Protein AF-A0A7S4CA25-F1 (afdb_monomer_lite)

Foldseek 3Di:
DPPPPVVVVVVVVVVVVLVVVLVVQVVVVHDSVVSVVVVVVCVVCVVCVCVVVVVVVVVVVVVVVVLLVVLVVCVVVVLDVDSVLSVLDDPVRVVVVVVDVPDRNHVSSVVSVVVCVVCVVPDDDD

Organism: NCBI:txid73025

Structure (mmCIF, N/CA/C/O backbone):
data_AF-A0A7S4CA25-F1
#
_entry.id   AF-A0A7S4CA25-F1
#
loop_
_atom_site.group_PDB
_atom_site.id
_atom_site.type_symbol
_atom_site.label_atom_id
_atom_site.label_alt_id
_atom_site.label_comp_id
_atom_site.label_asym_id
_atom_site.label_entity_id
_atom_site.label_seq_id
_atom_site.pdbx_PDB_ins_code
_atom_site.Cartn_x
_atom_site.Cartn_y
_atom_site.Cartn_z
_atom_site.occupancy
_atom_site.B_iso_or_equiv
_atom_site.auth_seq_id
_atom_site.auth_comp_id
_atom_site.auth_asym_id
_atom_site.auth_atom_id
_atom_site.pdbx_PDB_model_num
ATOM 1 N N . ALA A 1 1 ? -2.172 -18.843 -18.688 1.00 44.44 1 ALA A N 1
ATOM 2 C CA . ALA A 1 1 ? -0.848 -18.607 -19.310 1.00 44.44 1 ALA A CA 1
ATOM 3 C C . ALA A 1 1 ? -0.947 -17.414 -20.262 1.00 44.44 1 ALA A C 1
ATOM 5 O O . ALA A 1 1 ? -1.934 -17.326 -20.978 1.00 44.44 1 ALA A O 1
ATOM 6 N N . ARG A 1 2 ? 0.015 -16.477 -20.258 1.00 46.81 2 ARG A N 1
ATOM 7 C CA . ARG A 1 2 ? 0.034 -15.343 -21.211 1.00 46.81 2 ARG A CA 1
ATOM 8 C C . ARG A 1 2 ? 0.036 -15.897 -22.650 1.00 46.81 2 ARG A C 1
ATOM 10 O O . ARG A 1 2 ? 0.825 -16.812 -22.899 1.00 46.81 2 ARG A O 1
ATOM 17 N N . PRO A 1 3 ? -0.785 -15.391 -23.588 1.00 44.78 3 PRO A N 1
ATOM 18 C CA . PRO A 1 3 ? -0.786 -15.892 -24.959 1.00 44.78 3 PRO A CA 1
ATOM 19 C C . PRO A 1 3 ? 0.586 -15.638 -25.599 1.00 44.78 3 PRO A C 1
ATOM 21 O O . PRO A 1 3 ? 0.993 -14.496 -25.815 1.00 44.78 3 PRO A O 1
ATOM 24 N N . ARG A 1 4 ? 1.321 -16.723 -25.872 1.00 57.03 4 ARG A N 1
ATOM 25 C CA . ARG A 1 4 ? 2.708 -16.708 -26.375 1.00 57.03 4 ARG A CA 1
ATOM 26 C C . ARG A 1 4 ? 2.839 -16.098 -27.789 1.00 57.03 4 ARG A C 1
ATOM 28 O O . ARG A 1 4 ? 3.935 -15.708 -28.176 1.00 57.03 4 ARG A O 1
ATOM 35 N N . GLY A 1 5 ? 1.735 -15.936 -28.529 1.00 56.41 5 GLY A N 1
ATOM 36 C CA . GLY A 1 5 ? 1.722 -15.467 -29.924 1.00 56.41 5 GLY A CA 1
ATOM 37 C C . GLY A 1 5 ? 1.837 -13.948 -30.131 1.00 56.41 5 GLY A C 1
ATOM 38 O O . GLY A 1 5 ? 2.617 -13.508 -30.975 1.00 56.41 5 GLY A O 1
ATOM 39 N N . LEU A 1 6 ? 1.129 -13.132 -29.337 1.00 58.25 6 LEU A N 1
ATOM 40 C CA . LEU A 1 6 ? 1.185 -11.661 -29.452 1.00 58.25 6 LEU A CA 1
ATOM 41 C C . LEU A 1 6 ? 2.581 -11.118 -29.113 1.00 58.25 6 LEU A C 1
ATOM 43 O O . LEU A 1 6 ? 3.061 -10.172 -29.736 1.00 58.25 6 LEU A O 1
ATOM 47 N N . ALA A 1 7 ? 3.266 -11.772 -28.171 1.00 73.12 7 ALA A N 1
ATOM 48 C CA . ALA A 1 7 ? 4.644 -11.453 -27.826 1.00 73.12 7 ALA A CA 1
ATOM 49 C C . ALA A 1 7 ? 5.608 -11.739 -28.990 1.00 73.12 7 ALA A C 1
ATOM 51 O O . ALA A 1 7 ? 6.471 -10.915 -29.272 1.00 73.12 7 ALA A O 1
ATOM 52 N N . ALA A 1 8 ? 5.437 -12.858 -29.704 1.00 80.19 8 ALA A N 1
ATOM 53 C CA . ALA A 1 8 ? 6.310 -13.233 -30.816 1.00 80.19 8 ALA A CA 1
ATOM 54 C C . ALA A 1 8 ? 6.162 -12.295 -32.027 1.00 80.19 8 ALA A C 1
ATOM 56 O O . ALA A 1 8 ? 7.159 -11.889 -32.620 1.00 80.19 8 ALA A O 1
ATOM 57 N N . ALA A 1 9 ? 4.933 -11.900 -32.375 1.00 85.88 9 ALA A N 1
ATOM 58 C CA . ALA A 1 9 ? 4.696 -10.938 -33.453 1.00 85.88 9 ALA A CA 1
ATOM 59 C C . ALA A 1 9 ? 5.279 -9.550 -33.129 1.00 85.88 9 ALA A C 1
ATOM 61 O O . ALA A 1 9 ? 5.918 -8.932 -33.980 1.00 85.88 9 ALA A O 1
ATOM 62 N N . ALA A 1 10 ? 5.119 -9.085 -31.885 1.00 85.94 10 ALA A N 1
ATOM 63 C CA . ALA A 1 10 ? 5.708 -7.829 -31.426 1.00 85.94 10 ALA A CA 1
ATOM 64 C C . ALA A 1 10 ? 7.247 -7.868 -31.420 1.00 85.94 10 ALA A C 1
ATOM 66 O O . ALA A 1 10 ? 7.887 -6.886 -31.793 1.00 85.94 10 ALA A O 1
ATOM 67 N N . VAL A 1 11 ? 7.840 -9.006 -31.038 1.00 87.06 11 VAL A N 1
ATOM 68 C CA . VAL A 1 11 ? 9.292 -9.241 -31.094 1.00 87.06 11 VAL A CA 1
ATOM 69 C C . VAL A 1 11 ? 9.805 -9.141 -32.531 1.00 87.06 11 VAL A C 1
ATOM 71 O O . VAL A 1 11 ? 10.685 -8.322 -32.783 1.00 87.06 11 VAL A O 1
ATOM 74 N N . ARG A 1 12 ? 9.183 -9.852 -33.483 1.00 90.62 12 ARG A N 1
ATOM 75 C CA . ARG A 1 12 ? 9.569 -9.794 -34.905 1.00 90.62 12 ARG A CA 1
ATOM 76 C C . ARG A 1 12 ? 9.441 -8.391 -35.493 1.00 90.62 12 ARG A C 1
ATOM 78 O O . ARG A 1 12 ? 10.337 -7.924 -36.187 1.00 90.62 12 ARG A O 1
ATOM 85 N N . LYS A 1 13 ? 8.338 -7.691 -35.197 1.00 93.00 13 LYS A N 1
ATOM 86 C CA . LYS A 1 13 ? 8.121 -6.313 -35.668 1.00 93.00 13 LYS A CA 1
ATOM 87 C C . LYS A 1 13 ? 9.202 -5.364 -35.146 1.00 93.00 13 LYS A C 1
ATOM 89 O O . LYS A 1 13 ? 9.648 -4.490 -35.884 1.00 93.00 13 LYS A O 1
ATOM 94 N N . ARG A 1 14 ? 9.625 -5.536 -33.888 1.00 91.38 14 ARG A N 1
ATOM 95 C CA . ARG A 1 14 ? 10.725 -4.768 -33.299 1.00 91.38 14 ARG A CA 1
ATOM 96 C C . ARG A 1 14 ? 12.047 -5.087 -33.988 1.00 91.38 14 ARG A C 1
ATOM 98 O O . ARG A 1 14 ? 12.727 -4.155 -34.386 1.00 91.38 14 ARG A O 1
ATOM 105 N N . GLU A 1 15 ? 12.403 -6.360 -34.130 1.00 93.44 15 GLU A N 1
ATOM 106 C CA . GLU A 1 15 ? 13.666 -6.778 -34.758 1.00 93.44 15 GLU A CA 1
ATOM 107 C C . GLU A 1 15 ? 13.780 -6.230 -36.184 1.00 93.44 15 GLU A C 1
ATOM 109 O O . GLU A 1 15 ? 14.746 -5.546 -36.498 1.00 93.44 15 GLU A O 1
ATOM 114 N N . ALA A 1 16 ? 12.727 -6.366 -36.995 1.00 96.62 16 ALA A N 1
ATOM 115 C CA . ALA A 1 16 ? 12.688 -5.780 -38.334 1.00 96.62 16 ALA A CA 1
ATOM 116 C C . ALA A 1 16 ? 12.801 -4.241 -38.333 1.00 96.62 16 ALA A C 1
ATOM 118 O O . ALA A 1 16 ? 13.335 -3.645 -39.267 1.00 96.62 16 ALA A O 1
ATOM 119 N N . ALA A 1 17 ? 12.284 -3.558 -37.307 1.00 96.62 17 ALA A N 1
ATOM 120 C CA . ALA A 1 17 ? 12.452 -2.113 -37.174 1.00 96.62 17 ALA A CA 1
ATOM 121 C C . ALA A 1 17 ? 13.886 -1.732 -36.782 1.00 96.62 17 ALA A C 1
ATOM 123 O O . ALA A 1 17 ? 14.416 -0.779 -37.347 1.00 96.62 17 ALA A O 1
ATOM 124 N N . VAL A 1 18 ? 14.505 -2.481 -35.863 1.00 96.69 18 VAL A N 1
ATOM 125 C CA . VAL A 1 18 ? 15.903 -2.285 -35.455 1.00 96.69 18 VAL A CA 1
ATOM 126 C C . VAL A 1 18 ? 16.825 -2.451 -36.654 1.00 96.69 18 VAL A C 1
ATOM 128 O O . VAL A 1 18 ? 17.612 -1.549 -36.908 1.00 96.69 18 VAL A O 1
ATOM 131 N N . GLU A 1 19 ? 16.659 -3.511 -37.447 1.00 97.12 19 GLU A N 1
ATOM 132 C CA . GLU A 1 19 ? 17.492 -3.738 -38.634 1.00 97.12 19 GLU A CA 1
ATOM 133 C C . GLU A 1 19 ? 17.364 -2.616 -39.670 1.00 97.12 19 GLU A C 1
ATOM 135 O O . GLU A 1 19 ? 18.370 -2.079 -40.134 1.00 97.12 19 GLU A O 1
ATOM 140 N N . ARG A 1 20 ? 16.135 -2.185 -39.990 1.00 98.06 20 ARG A N 1
ATOM 141 C CA . ARG A 1 20 ? 15.921 -1.075 -40.938 1.00 98.06 20 ARG A CA 1
ATOM 142 C C . ARG A 1 20 ? 16.557 0.230 -40.459 1.00 98.06 20 ARG A C 1
ATOM 144 O O . ARG A 1 20 ? 17.158 0.941 -41.259 1.00 98.06 20 ARG A O 1
ATOM 151 N N . LEU A 1 21 ? 16.417 0.551 -39.173 1.00 97.62 21 LEU A N 1
ATOM 152 C CA . LEU A 1 21 ? 16.979 1.776 -38.597 1.00 97.62 21 LEU A CA 1
ATOM 153 C C . LEU A 1 21 ? 18.504 1.708 -38.487 1.00 97.62 21 LEU A C 1
ATOM 155 O O . LEU A 1 21 ? 19.167 2.703 -38.758 1.00 97.62 21 LEU A O 1
ATOM 159 N N . SER A 1 22 ? 19.064 0.543 -38.155 1.00 97.75 22 SER A N 1
ATOM 160 C CA . SER A 1 22 ? 20.508 0.308 -38.172 1.00 97.75 22 SER A CA 1
ATOM 161 C C . SER A 1 22 ? 21.092 0.482 -39.571 1.00 97.75 22 SER A C 1
ATOM 163 O O . SER A 1 22 ? 22.091 1.177 -39.715 1.00 97.75 22 SER A O 1
ATOM 165 N N . ALA A 1 23 ? 20.461 -0.091 -40.600 1.00 97.62 23 ALA A N 1
ATOM 166 C CA . ALA A 1 23 ? 20.909 0.062 -41.983 1.00 97.62 23 ALA A CA 1
ATOM 167 C C . ALA A 1 23 ? 20.862 1.529 -42.442 1.00 97.62 23 ALA A C 1
ATOM 169 O O . ALA A 1 23 ? 21.817 2.021 -43.041 1.00 97.62 23 ALA A O 1
ATOM 170 N N . TRP A 1 24 ? 19.781 2.244 -42.111 1.00 97.88 24 TRP A N 1
ATOM 171 C CA . TRP A 1 24 ? 19.654 3.676 -42.392 1.00 97.88 24 TRP A CA 1
ATOM 172 C C . TRP A 1 24 ? 20.729 4.509 -41.675 1.00 97.88 24 TRP A C 1
ATOM 174 O O . TRP A 1 24 ? 21.352 5.362 -42.303 1.00 97.88 24 TRP A O 1
ATOM 184 N N . LEU A 1 25 ? 20.999 4.226 -40.393 1.00 97.88 25 LEU A N 1
ATOM 185 C CA . LEU A 1 25 ? 22.062 4.886 -39.628 1.00 97.88 25 LEU A CA 1
ATOM 186 C C . LEU A 1 25 ? 23.435 4.654 -40.261 1.00 97.88 25 LEU A C 1
ATOM 188 O O . LEU A 1 25 ? 24.156 5.622 -40.481 1.00 97.88 25 LEU A O 1
ATOM 192 N N . SER A 1 26 ? 23.773 3.408 -40.604 1.00 97.12 26 SER A N 1
ATOM 193 C CA . SER A 1 26 ? 25.047 3.086 -41.258 1.00 97.12 26 SER A CA 1
ATOM 194 C C . SER A 1 26 ? 25.211 3.804 -42.598 1.00 97.12 26 SER A C 1
ATOM 196 O O . SER A 1 26 ? 26.282 4.339 -42.868 1.00 97.12 26 SER A O 1
ATOM 198 N N . ALA A 1 27 ? 24.154 3.872 -43.416 1.00 97.00 27 ALA A N 1
ATOM 199 C CA . ALA A 1 27 ? 24.184 4.591 -44.691 1.00 97.00 27 ALA A CA 1
ATOM 200 C C . ALA A 1 27 ? 24.391 6.109 -44.518 1.00 97.00 27 ALA A C 1
ATOM 202 O O . ALA A 1 27 ? 24.977 6.752 -45.384 1.00 97.00 27 ALA A O 1
ATOM 203 N N . GLY A 1 28 ? 23.936 6.676 -43.398 1.00 96.00 28 GLY A N 1
ATOM 204 C CA . GLY A 1 28 ? 24.118 8.085 -43.042 1.00 96.00 28 GLY A CA 1
ATOM 205 C C . GLY A 1 28 ? 25.405 8.402 -42.270 1.00 96.00 28 GLY A C 1
ATOM 206 O O . GLY A 1 28 ? 25.523 9.512 -41.759 1.00 96.00 28 GLY A O 1
ATOM 207 N N . GLY A 1 29 ? 26.339 7.451 -42.126 1.00 95.94 29 GLY A N 1
ATOM 208 C CA . GLY A 1 29 ? 27.575 7.632 -41.347 1.00 95.94 29 GLY A CA 1
ATOM 209 C C . GLY A 1 29 ? 27.386 7.594 -39.823 1.00 95.94 29 GLY A C 1
ATOM 210 O O . GLY A 1 29 ? 28.277 7.993 -39.077 1.00 95.94 29 GLY A O 1
ATOM 211 N N . GLY A 1 30 ? 26.226 7.137 -39.349 1.00 96.31 30 GLY A N 1
ATOM 212 C CA . GLY A 1 30 ? 25.904 6.987 -37.934 1.00 96.31 30 GLY A CA 1
ATOM 213 C C . GLY A 1 30 ? 26.341 5.645 -37.341 1.00 96.31 30 GLY A C 1
ATOM 214 O O . GLY A 1 30 ? 26.510 4.642 -38.037 1.00 96.31 30 GLY A O 1
ATOM 215 N N . ASP A 1 31 ? 26.460 5.611 -36.014 1.00 97.19 31 ASP A N 1
ATOM 216 C CA . ASP A 1 31 ? 26.880 4.424 -35.266 1.00 97.19 31 ASP A CA 1
ATOM 217 C C . ASP A 1 31 ? 25.707 3.453 -35.021 1.00 97.19 31 ASP A C 1
ATOM 219 O O . ASP A 1 31 ? 24.950 3.540 -34.044 1.00 97.19 31 ASP A O 1
ATOM 223 N N . ALA A 1 32 ? 25.544 2.509 -35.948 1.00 97.38 32 ALA A N 1
ATOM 224 C CA . ALA A 1 32 ? 24.520 1.473 -35.867 1.00 97.38 32 ALA A CA 1
ATOM 225 C C . ALA A 1 32 ? 24.767 0.455 -34.741 1.00 97.38 32 ALA A C 1
ATOM 227 O O . ALA A 1 32 ? 23.807 -0.157 -34.260 1.00 97.38 32 ALA A O 1
ATOM 228 N N . GLU A 1 33 ? 26.016 0.257 -34.313 1.00 96.56 33 GLU A N 1
ATOM 229 C CA . GLU A 1 33 ? 26.353 -0.660 -33.224 1.00 96.56 33 GLU A CA 1
ATOM 230 C C . GLU A 1 33 ? 25.935 -0.071 -31.877 1.00 96.56 33 GLU A C 1
ATOM 232 O O . GLU A 1 33 ? 25.210 -0.722 -31.115 1.00 96.56 33 GLU A O 1
ATOM 237 N N . LEU A 1 34 ? 26.262 1.200 -31.638 1.00 97.25 34 LEU A N 1
ATOM 238 C CA . LEU A 1 34 ? 25.794 1.944 -30.474 1.00 97.25 34 LEU A CA 1
ATOM 239 C C . LEU A 1 34 ? 24.265 1.999 -30.416 1.00 97.25 34 LEU A C 1
ATOM 241 O O . LEU A 1 34 ? 23.683 1.818 -29.344 1.00 97.25 34 LEU A O 1
ATOM 245 N N . PHE A 1 35 ? 23.589 2.207 -31.551 1.00 97.38 35 PHE A N 1
ATOM 246 C CA . PHE A 1 35 ? 22.126 2.163 -31.608 1.00 97.38 35 PHE A CA 1
ATOM 247 C C . PHE A 1 35 ? 21.571 0.798 -31.180 1.00 97.38 35 PHE A C 1
ATOM 249 O O . PHE A 1 35 ? 20.706 0.741 -30.300 1.00 97.38 35 PHE A O 1
ATOM 256 N N . ARG A 1 36 ? 22.091 -0.305 -31.741 1.00 96.06 36 ARG A N 1
ATOM 257 C CA . ARG A 1 36 ? 21.669 -1.664 -31.359 1.00 96.06 36 ARG A CA 1
ATOM 258 C C . ARG A 1 36 ? 21.902 -1.922 -29.874 1.00 96.06 36 ARG A C 1
ATOM 260 O O . ARG A 1 36 ? 20.986 -2.385 -29.194 1.00 96.06 36 ARG A O 1
ATOM 267 N N . SER A 1 37 ? 23.071 -1.544 -29.360 1.00 96.19 37 SER A N 1
ATOM 268 C CA . SER A 1 37 ? 23.410 -1.654 -27.939 1.00 96.19 37 SER A CA 1
ATOM 269 C C . SER A 1 37 ? 22.429 -0.874 -27.053 1.00 96.19 37 SER A C 1
ATOM 271 O O . SER A 1 37 ? 21.900 -1.406 -26.076 1.00 96.19 37 SER A O 1
ATOM 273 N N . ARG A 1 38 ? 22.081 0.368 -27.415 1.00 96.38 38 ARG A N 1
ATOM 274 C CA . ARG A 1 38 ? 21.100 1.181 -26.670 1.00 96.38 38 ARG A CA 1
ATOM 275 C C . ARG A 1 38 ? 19.701 0.570 -26.676 1.00 96.38 38 ARG A C 1
ATOM 277 O O . ARG A 1 38 ? 19.044 0.552 -25.635 1.00 96.38 38 ARG A O 1
ATOM 284 N N . VAL A 1 39 ? 19.246 0.044 -27.813 1.00 94.19 39 VAL A N 1
ATOM 285 C CA . VAL A 1 39 ? 17.946 -0.639 -27.908 1.00 94.19 39 VAL A CA 1
ATOM 286 C C . VAL A 1 39 ? 17.929 -1.907 -27.052 1.00 94.19 39 VAL A C 1
ATOM 288 O O . VAL A 1 39 ? 16.949 -2.158 -26.344 1.00 94.19 39 VAL A O 1
ATOM 291 N N . GLN A 1 40 ? 19.011 -2.690 -27.064 1.00 91.75 40 GLN A N 1
ATOM 292 C CA . GLN A 1 40 ? 19.148 -3.872 -26.212 1.00 91.75 40 GLN A CA 1
ATOM 293 C C . GLN A 1 40 ? 19.093 -3.503 -24.724 1.00 91.75 40 GLN A C 1
ATOM 295 O O . GLN A 1 40 ? 18.277 -4.069 -23.991 1.00 91.75 40 GLN A O 1
ATOM 300 N N . HIS A 1 41 ? 19.875 -2.508 -24.291 1.00 93.62 41 HIS A N 1
ATOM 301 C CA . HIS A 1 41 ? 19.859 -2.011 -22.912 1.00 93.62 41 HIS A CA 1
ATOM 302 C C . HIS A 1 41 ? 18.479 -1.507 -22.494 1.00 93.62 41 HIS A C 1
ATOM 304 O O . HIS A 1 41 ? 17.980 -1.882 -21.430 1.00 93.62 41 HIS A O 1
ATOM 310 N N . TYR A 1 42 ? 17.824 -0.718 -23.349 1.00 92.25 42 TYR A N 1
ATOM 311 C CA . TYR A 1 42 ? 16.462 -0.261 -23.106 1.00 92.25 42 TYR A CA 1
ATOM 312 C C . TYR A 1 42 ? 15.528 -1.448 -22.872 1.00 92.25 42 TYR A C 1
ATOM 314 O O . TYR A 1 42 ? 14.876 -1.507 -21.839 1.00 92.25 42 TYR A O 1
ATOM 322 N N . HIS A 1 43 ? 15.487 -2.445 -23.758 1.00 87.25 43 HIS A N 1
ATOM 323 C CA . HIS A 1 43 ? 14.567 -3.575 -23.592 1.00 87.25 43 HIS A CA 1
ATOM 324 C C . HIS A 1 43 ? 14.886 -4.485 -22.403 1.00 87.25 43 HIS A C 1
ATOM 326 O O . HIS A 1 43 ? 13.952 -5.053 -21.822 1.00 87.25 43 HIS A O 1
ATOM 332 N N . ALA A 1 44 ? 16.162 -4.615 -22.038 1.00 87.94 44 ALA A N 1
ATOM 333 C CA . ALA A 1 44 ? 16.580 -5.338 -20.844 1.00 87.94 44 ALA A CA 1
ATOM 334 C C . ALA A 1 44 ? 16.084 -4.637 -19.568 1.00 87.94 44 ALA A C 1
ATOM 336 O O . ALA A 1 44 ? 15.513 -5.284 -18.689 1.00 87.94 44 ALA A O 1
ATOM 337 N N . LEU A 1 45 ? 16.229 -3.310 -19.497 1.00 88.81 45 LEU A N 1
ATOM 338 C CA . LEU A 1 45 ? 15.925 -2.527 -18.298 1.00 88.81 45 LEU A CA 1
ATOM 339 C C . LEU A 1 45 ? 14.461 -2.090 -18.197 1.00 88.81 45 LEU A C 1
ATOM 341 O O . LEU A 1 45 ? 13.906 -2.002 -17.105 1.00 88.81 45 LEU A O 1
ATOM 345 N N . PHE A 1 46 ? 13.788 -1.874 -19.323 1.00 86.94 46 PHE A N 1
ATOM 346 C CA . PHE A 1 46 ? 12.429 -1.336 -19.376 1.00 86.94 46 PHE A CA 1
ATOM 347 C C . PHE A 1 46 ? 11.410 -2.188 -18.621 1.00 86.94 46 PHE A C 1
ATOM 349 O O . PHE A 1 46 ? 10.432 -1.667 -18.094 1.00 86.94 46 PHE A O 1
ATOM 356 N N . ARG A 1 47 ? 11.641 -3.500 -18.524 1.00 79.25 47 ARG A N 1
ATOM 357 C CA . ARG A 1 47 ? 10.783 -4.406 -17.747 1.00 79.25 47 ARG A CA 1
ATOM 358 C C . ARG A 1 47 ? 10.833 -4.117 -16.247 1.00 79.25 47 ARG A C 1
ATOM 360 O O . ARG A 1 47 ? 9.827 -4.311 -15.573 1.00 79.25 47 ARG A O 1
ATOM 367 N N . TYR A 1 48 ? 11.964 -3.626 -15.742 1.00 88.19 48 TYR A N 1
ATOM 368 C CA . TYR A 1 48 ? 12.138 -3.312 -14.326 1.00 88.19 48 TYR A CA 1
ATOM 369 C C . TYR A 1 48 ? 11.383 -2.064 -13.888 1.00 88.19 48 TYR A C 1
ATOM 371 O O . TYR A 1 48 ? 11.181 -1.891 -12.693 1.00 88.19 48 TYR A O 1
ATOM 379 N N . ARG A 1 49 ? 10.903 -1.219 -14.808 1.00 89.81 49 ARG A N 1
ATOM 380 C CA . ARG A 1 49 ? 10.154 -0.007 -14.438 1.00 89.81 49 ARG A CA 1
ATOM 381 C C . ARG A 1 49 ? 8.875 -0.310 -13.643 1.00 89.81 49 ARG A C 1
ATOM 383 O O . ARG A 1 49 ? 8.437 0.510 -12.848 1.00 89.81 49 ARG A O 1
ATOM 390 N N . GLU A 1 50 ? 8.289 -1.491 -13.849 1.00 90.75 50 GLU A N 1
ATOM 391 C CA . GLU A 1 50 ? 7.086 -1.932 -13.132 1.00 90.75 50 GLU A CA 1
ATOM 392 C C . GLU A 1 50 ? 7.424 -2.630 -11.804 1.00 90.75 50 GLU A C 1
ATOM 394 O O . GLU A 1 50 ? 6.557 -2.770 -10.938 1.00 90.75 50 GLU A O 1
ATOM 399 N N . SER A 1 51 ? 8.676 -3.068 -11.626 1.00 91.38 51 SER A N 1
ATOM 400 C CA . SER A 1 51 ? 9.102 -3.847 -10.461 1.00 91.38 51 SER A CA 1
ATOM 401 C C . SER A 1 51 ? 8.947 -3.081 -9.143 1.00 91.38 51 SER A C 1
ATOM 403 O O . SER A 1 51 ? 8.375 -3.662 -8.223 1.00 91.38 51 SER A O 1
ATOM 405 N N . PRO A 1 52 ? 9.349 -1.796 -9.012 1.00 93.56 52 PRO A N 1
ATOM 406 C CA . PRO A 1 52 ? 9.185 -1.059 -7.760 1.00 93.56 52 PRO A CA 1
ATOM 407 C C . PRO A 1 52 ? 7.727 -0.986 -7.308 1.00 93.56 52 PRO A C 1
ATOM 409 O O . PRO A 1 52 ? 7.412 -1.333 -6.173 1.00 93.56 52 PRO A O 1
ATOM 412 N N . LYS A 1 53 ? 6.812 -0.621 -8.216 1.00 91.31 53 LYS A N 1
ATOM 413 C CA . LYS A 1 53 ? 5.377 -0.565 -7.910 1.00 91.31 53 LYS A CA 1
ATOM 414 C C . LYS A 1 53 ? 4.842 -1.942 -7.530 1.00 91.31 53 LYS A C 1
ATOM 416 O O . LYS A 1 53 ? 4.088 -2.057 -6.568 1.00 91.31 53 LYS A O 1
ATOM 421 N N . TYR A 1 54 ? 5.229 -2.985 -8.263 1.00 93.94 54 TYR A N 1
ATOM 422 C CA . TYR A 1 54 ? 4.818 -4.350 -7.949 1.00 93.94 54 TYR A CA 1
ATOM 423 C C . TYR A 1 54 ? 5.260 -4.766 -6.540 1.00 93.94 54 TYR A C 1
ATOM 425 O O . TYR A 1 54 ? 4.446 -5.283 -5.776 1.00 93.94 54 TYR A O 1
ATOM 433 N N . LEU A 1 55 ? 6.515 -4.493 -6.174 1.00 95.94 55 LEU A N 1
ATOM 434 C CA . LEU A 1 55 ? 7.049 -4.794 -4.846 1.00 95.94 55 LEU A CA 1
ATOM 435 C C . LEU A 1 55 ? 6.336 -3.999 -3.748 1.00 95.94 55 LEU A C 1
ATOM 437 O O . LEU A 1 55 ? 5.978 -4.583 -2.729 1.00 95.94 55 LEU A O 1
ATOM 441 N N . ILE A 1 56 ? 6.043 -2.714 -3.976 1.00 97.25 56 ILE A N 1
ATOM 442 C CA . ILE A 1 56 ? 5.258 -1.894 -3.040 1.00 97.25 56 ILE A CA 1
ATOM 443 C C . ILE A 1 56 ? 3.877 -2.514 -2.809 1.00 97.25 56 ILE A C 1
ATOM 445 O O . ILE A 1 56 ? 3.468 -2.679 -1.666 1.00 97.25 56 ILE A O 1
ATOM 449 N N . ILE A 1 57 ? 3.167 -2.921 -3.864 1.00 97.12 57 ILE A N 1
ATOM 450 C CA . ILE A 1 57 ? 1.847 -3.553 -3.710 1.00 97.12 57 ILE A CA 1
ATOM 451 C C . ILE A 1 57 ? 1.943 -4.895 -2.973 1.00 97.12 57 ILE A C 1
ATOM 453 O O . ILE A 1 57 ? 1.060 -5.218 -2.181 1.00 97.12 57 ILE A O 1
ATOM 457 N N . LYS A 1 58 ? 3.016 -5.669 -3.178 1.00 97.50 58 LYS A N 1
ATOM 458 C CA . LYS A 1 58 ? 3.255 -6.897 -2.404 1.00 97.50 58 LYS A CA 1
ATOM 459 C C . LYS A 1 58 ? 3.501 -6.615 -0.927 1.00 97.50 58 LYS A C 1
ATOM 461 O O . LYS A 1 58 ? 2.939 -7.317 -0.092 1.00 97.50 58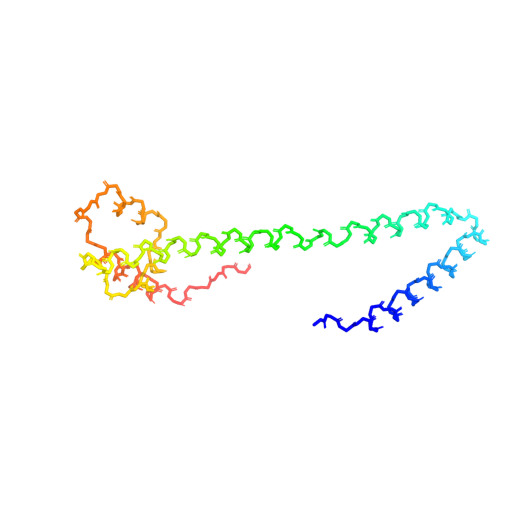 LYS A O 1
ATOM 466 N N . LEU A 1 59 ? 4.277 -5.582 -0.609 1.00 97.75 59 LEU A N 1
ATOM 467 C CA . LEU A 1 59 ? 4.487 -5.147 0.768 1.00 97.75 59 LEU A CA 1
ATOM 468 C C . LEU A 1 59 ? 3.170 -4.692 1.413 1.00 97.75 59 LEU A C 1
ATOM 470 O O . LEU A 1 59 ? 2.845 -5.135 2.510 1.00 97.75 59 LEU A O 1
ATOM 474 N N . VAL A 1 60 ? 2.376 -3.880 0.709 1.00 97.25 60 VAL A N 1
ATOM 475 C CA . VAL A 1 60 ? 1.057 -3.433 1.183 1.00 97.25 60 VAL A CA 1
ATOM 476 C C . VAL A 1 60 ? 0.127 -4.621 1.440 1.00 97.25 60 VAL A C 1
ATOM 478 O O . VAL A 1 60 ? -0.566 -4.629 2.453 1.00 97.25 60 VAL A O 1
ATOM 481 N N . ASP A 1 61 ? 0.123 -5.648 0.583 1.00 98.06 61 ASP A N 1
ATOM 482 C CA . ASP A 1 61 ? -0.693 -6.848 0.808 1.00 98.06 61 ASP A CA 1
ATOM 483 C C . ASP A 1 61 ? -0.246 -7.643 2.044 1.00 98.06 61 ASP A C 1
ATOM 485 O O . ASP A 1 61 ? -1.096 -8.125 2.792 1.00 98.06 61 ASP A O 1
ATOM 489 N N . LEU A 1 62 ? 1.062 -7.745 2.300 1.00 97.81 62 LEU A N 1
ATOM 490 C CA . LEU A 1 62 ? 1.579 -8.364 3.525 1.00 97.81 62 LEU A CA 1
ATOM 491 C C . LEU A 1 62 ? 1.128 -7.590 4.769 1.00 97.81 62 LEU A C 1
ATOM 493 O O . LEU A 1 62 ? 0.555 -8.186 5.679 1.00 97.81 62 LEU A O 1
ATOM 497 N N . CYS A 1 63 ? 1.294 -6.264 4.777 1.00 95.88 63 CYS A N 1
ATOM 498 C CA . CYS A 1 63 ? 0.818 -5.418 5.873 1.00 95.88 63 CYS A CA 1
ATOM 499 C C . CYS A 1 63 ? -0.699 -5.537 6.066 1.00 95.88 63 CYS A C 1
ATOM 501 O O . CYS A 1 63 ? -1.172 -5.638 7.194 1.00 95.88 63 CYS A O 1
ATOM 503 N N . ARG A 1 64 ? -1.473 -5.568 4.974 1.00 96.81 64 ARG A N 1
ATOM 504 C CA . ARG A 1 64 ? -2.933 -5.711 5.018 1.00 96.81 64 ARG A CA 1
ATOM 505 C C . ARG A 1 64 ? -3.353 -7.012 5.701 1.00 96.81 64 ARG A C 1
ATOM 507 O O . ARG A 1 64 ? -4.288 -6.993 6.494 1.00 96.81 64 ARG A O 1
ATOM 514 N N . ARG A 1 65 ? -2.692 -8.131 5.390 1.00 97.31 65 ARG A N 1
ATOM 515 C CA . ARG A 1 65 ? -2.979 -9.435 6.015 1.00 97.31 65 ARG A CA 1
ATOM 516 C C . ARG A 1 65 ? -2.718 -9.402 7.518 1.00 97.31 65 ARG A C 1
ATOM 518 O O . ARG A 1 65 ? -3.563 -9.868 8.271 1.00 97.31 65 ARG A O 1
ATOM 525 N N . GLU A 1 66 ? -1.603 -8.805 7.933 1.00 95.19 66 GLU A N 1
ATOM 526 C CA . GLU A 1 66 ? -1.268 -8.667 9.353 1.00 95.19 66 GLU A CA 1
ATOM 527 C C . GLU A 1 66 ? -2.297 -7.802 10.092 1.00 95.19 66 GLU A C 1
ATOM 529 O O . GLU A 1 66 ? -2.836 -8.216 11.113 1.00 95.19 66 GLU A O 1
ATOM 534 N N . VAL A 1 67 ? -2.659 -6.641 9.535 1.00 95.50 67 VAL A N 1
ATOM 535 C CA . VAL A 1 67 ? -3.689 -5.762 10.118 1.00 95.50 67 VAL A CA 1
ATOM 536 C C . VAL A 1 67 ? -5.020 -6.498 10.297 1.00 95.50 67 VAL A C 1
ATOM 538 O O . VAL A 1 67 ? -5.653 -6.367 11.341 1.00 95.50 67 VAL A O 1
ATOM 541 N N . MET A 1 68 ? -5.434 -7.303 9.314 1.00 97.25 68 MET A N 1
ATOM 542 C CA . MET A 1 68 ? -6.669 -8.086 9.416 1.00 97.25 68 MET A CA 1
ATOM 543 C C . MET A 1 68 ? -6.597 -9.160 10.507 1.00 97.25 68 MET A C 1
ATOM 545 O O . MET A 1 68 ? -7.557 -9.309 11.257 1.00 97.25 68 MET A O 1
ATOM 549 N N . ALA A 1 69 ? -5.467 -9.859 10.646 1.00 96.19 69 ALA A N 1
ATOM 550 C CA . ALA A 1 69 ? -5.283 -10.853 11.705 1.00 96.19 69 ALA A CA 1
ATOM 551 C C . ALA A 1 69 ? -5.361 -10.218 13.108 1.00 96.19 69 ALA A C 1
ATOM 553 O O . ALA A 1 69 ? -6.002 -10.757 14.013 1.00 96.19 69 ALA A O 1
ATOM 554 N N . GLN A 1 70 ? -4.772 -9.0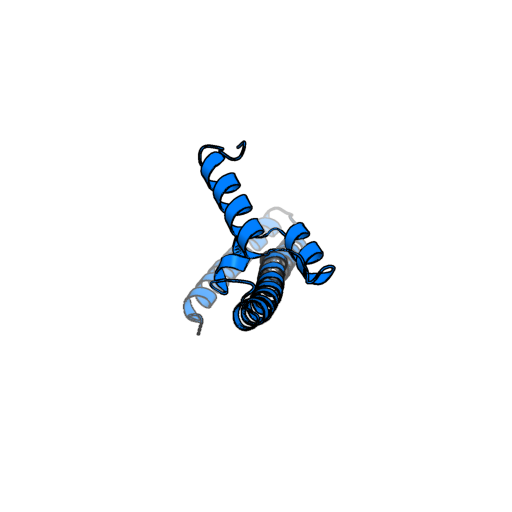32 13.284 1.00 94.12 70 GLN A N 1
ATOM 555 C CA . GLN A 1 70 ? -4.875 -8.272 14.534 1.00 94.12 70 GLN A CA 1
ATOM 556 C C . GLN A 1 70 ? -6.313 -7.785 14.787 1.00 94.12 70 GLN A C 1
ATOM 558 O O . GLN A 1 70 ? -6.809 -7.866 15.912 1.00 94.12 70 GLN A O 1
ATOM 563 N N . ALA A 1 71 ? -7.018 -7.338 13.742 1.00 96.75 71 ALA A N 1
ATOM 564 C CA . ALA A 1 71 ? -8.416 -6.920 13.838 1.00 96.75 71 ALA A CA 1
ATOM 565 C C . ALA A 1 71 ? -9.337 -8.065 14.287 1.00 96.75 71 ALA A C 1
ATOM 567 O O . ALA A 1 71 ? -10.198 -7.860 15.139 1.00 96.75 71 ALA A O 1
ATOM 568 N N . GLU A 1 72 ? -9.123 -9.287 13.793 1.00 97.69 72 GLU A N 1
ATOM 569 C CA . GLU A 1 72 ? -9.834 -10.479 14.277 1.00 97.69 72 GLU A CA 1
ATOM 570 C C . GLU A 1 72 ? -9.584 -10.736 15.772 1.00 97.69 72 GLU A C 1
ATOM 572 O O . GLU A 1 72 ? -10.493 -11.146 16.496 1.00 97.69 72 GLU A O 1
ATOM 577 N N . GLY A 1 73 ? -8.368 -10.473 16.262 1.00 95.62 73 GLY A N 1
ATOM 578 C CA . GLY A 1 73 ? -8.051 -10.505 17.692 1.00 95.62 73 GLY A CA 1
ATOM 579 C C . GLY A 1 73 ? -8.867 -9.496 18.505 1.00 95.62 73 GLY A C 1
ATOM 580 O O . GLY A 1 73 ? -9.434 -9.856 19.536 1.00 95.62 73 GLY A O 1
ATOM 581 N N . LEU A 1 74 ? -8.990 -8.260 18.015 1.00 95.69 74 LEU A N 1
ATOM 582 C CA . LEU A 1 74 ? -9.788 -7.213 18.663 1.00 95.69 74 LEU A CA 1
ATOM 583 C C . LEU A 1 74 ? -11.284 -7.546 18.682 1.00 95.69 74 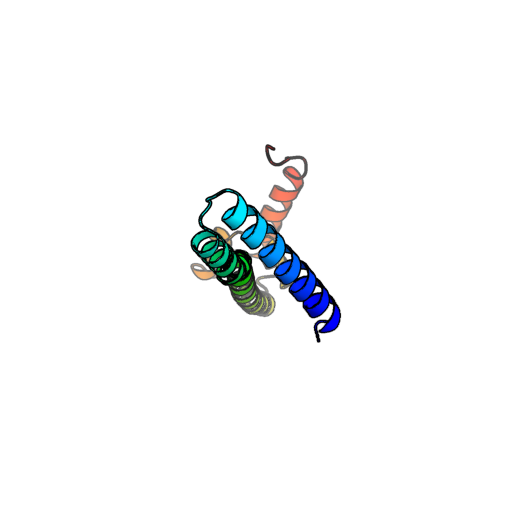LEU A C 1
ATOM 585 O O . LEU A 1 74 ? -11.940 -7.304 19.695 1.00 95.69 74 LEU A O 1
ATOM 589 N N . VAL A 1 75 ? -11.811 -8.145 17.611 1.00 97.69 75 VAL A N 1
ATOM 590 C CA . VAL A 1 75 ? -13.205 -8.618 17.560 1.00 97.69 75 VAL A CA 1
ATOM 591 C C . VAL A 1 75 ? -13.441 -9.728 18.579 1.00 97.69 75 VAL A C 1
ATOM 593 O O . VAL A 1 75 ? -14.390 -9.657 19.355 1.00 97.69 75 VAL A O 1
ATOM 596 N N . ARG A 1 76 ? -12.549 -10.727 18.652 1.00 97.25 76 ARG A N 1
ATOM 597 C CA . ARG A 1 76 ? -12.647 -11.797 19.663 1.00 97.25 76 ARG A CA 1
ATOM 598 C C . ARG A 1 76 ? -12.583 -11.266 21.095 1.00 97.25 76 ARG A C 1
ATOM 600 O O . ARG A 1 76 ? -13.214 -11.838 21.976 1.00 97.25 76 ARG A O 1
ATOM 607 N N . ALA A 1 77 ? -11.850 -10.179 21.319 1.00 95.06 77 ALA A N 1
ATOM 608 C CA . ALA A 1 77 ? -11.779 -9.497 22.607 1.00 95.06 77 ALA A CA 1
ATOM 609 C C . ALA A 1 77 ? -12.976 -8.562 22.883 1.00 95.06 77 ALA A C 1
ATOM 611 O O . ALA A 1 77 ? -12.984 -7.883 23.906 1.00 95.06 77 ALA A O 1
ATOM 612 N N . GLY A 1 78 ? -13.956 -8.465 21.974 1.00 96.06 78 GLY A N 1
ATOM 613 C CA . GLY A 1 78 ? -15.098 -7.552 22.099 1.00 96.06 78 GLY A CA 1
ATOM 614 C C . GLY A 1 78 ? -14.728 -6.067 22.006 1.00 96.06 78 GLY A C 1
ATOM 615 O O . GLY A 1 78 ? -15.534 -5.205 22.353 1.00 96.06 78 GLY A O 1
ATOM 616 N N . ARG A 1 79 ? -13.507 -5.752 21.556 1.00 96.38 79 ARG A N 1
ATOM 617 C CA . ARG A 1 79 ? -13.003 -4.379 21.409 1.00 96.38 79 ARG A CA 1
ATOM 618 C C . ARG A 1 79 ? -13.352 -3.773 20.051 1.00 96.38 79 ARG A C 1
ATOM 620 O O . ARG A 1 79 ? -13.221 -2.571 19.896 1.00 96.38 79 ARG A O 1
ATOM 627 N N . LEU A 1 80 ? -13.775 -4.571 19.075 1.00 96.56 80 LEU A N 1
ATOM 628 C CA . LEU A 1 80 ? -14.149 -4.133 17.727 1.00 96.56 80 LEU A CA 1
ATOM 629 C C . LEU A 1 80 ? -15.410 -4.887 17.283 1.00 96.56 80 LEU A C 1
ATOM 631 O O . LEU A 1 80 ? -15.548 -6.058 17.627 1.00 96.56 80 LEU A O 1
ATOM 635 N N . ASP A 1 81 ? -16.307 -4.252 16.523 1.00 97.25 81 ASP A N 1
ATOM 636 C CA . ASP A 1 81 ? -17.574 -4.886 16.122 1.00 97.25 81 ASP A CA 1
ATOM 637 C C . ASP A 1 81 ? -17.394 -5.791 14.887 1.00 97.25 81 ASP A C 1
ATOM 639 O O . ASP A 1 81 ? -17.926 -6.901 14.839 1.00 97.25 81 ASP A O 1
ATOM 643 N N . ALA A 1 82 ? -16.592 -5.363 13.904 1.00 97.62 82 ALA A N 1
ATOM 644 C CA . ALA A 1 82 ? -16.229 -6.165 12.735 1.00 97.62 82 ALA A CA 1
ATOM 645 C C . ALA A 1 82 ? -14.747 -5.994 12.346 1.00 97.62 82 ALA A C 1
ATOM 647 O O . ALA A 1 82 ? -14.202 -4.898 12.477 1.00 97.62 82 ALA A O 1
ATOM 648 N N . PRO A 1 83 ? -14.076 -7.012 11.760 1.00 97.25 83 PRO A N 1
ATOM 649 C CA . PRO A 1 83 ? -12.661 -6.896 11.385 1.00 97.25 83 PRO A CA 1
ATOM 650 C C . PRO A 1 83 ? -12.380 -5.735 10.421 1.00 97.25 83 PRO A C 1
ATOM 652 O O . PRO A 1 83 ? -11.332 -5.102 10.487 1.00 97.25 83 PRO A O 1
ATOM 655 N N . GLY A 1 84 ? -13.334 -5.419 9.539 1.00 97.44 84 GLY A N 1
ATOM 656 C CA . GLY A 1 84 ? -13.222 -4.310 8.589 1.00 97.44 84 GLY A CA 1
ATOM 657 C C . GLY A 1 84 ? -13.239 -2.919 9.230 1.00 97.44 84 GLY A C 1
ATOM 658 O O . GLY A 1 84 ? -12.817 -1.955 8.591 1.00 97.44 84 GLY A O 1
ATOM 659 N N . ASP A 1 85 ? -13.669 -2.790 10.485 1.00 97.56 85 ASP A N 1
ATOM 660 C CA . ASP A 1 85 ? -13.695 -1.505 11.188 1.00 97.56 85 ASP A CA 1
ATOM 661 C C . ASP A 1 85 ? -12.287 -0.954 11.441 1.00 97.56 85 ASP A C 1
ATOM 663 O O . ASP A 1 85 ? -12.113 0.261 11.542 1.00 97.56 85 ASP A O 1
ATOM 667 N N . VAL A 1 86 ? -11.267 -1.822 11.431 1.00 97.06 86 VAL A N 1
ATOM 668 C CA . VAL A 1 86 ? -9.852 -1.441 11.534 1.00 97.06 86 VAL A CA 1
ATOM 669 C C . VAL A 1 86 ? -9.435 -0.429 10.460 1.00 97.06 86 VAL A C 1
ATOM 671 O O . VAL A 1 86 ? -8.551 0.387 10.695 1.00 97.06 86 VAL A O 1
ATOM 674 N N . TRP A 1 87 ? -10.105 -0.414 9.301 1.00 96.81 87 TRP A N 1
ATOM 675 C CA . TRP A 1 87 ? -9.814 0.519 8.207 1.00 96.81 87 TRP A CA 1
ATOM 676 C C . TRP A 1 87 ? -10.317 1.944 8.453 1.00 96.81 87 TRP A C 1
ATOM 678 O O . TRP A 1 87 ? -9.996 2.846 7.680 1.00 96.81 87 TRP A O 1
ATOM 688 N N . ALA A 1 88 ? -11.105 2.167 9.508 1.00 97.00 88 ALA A N 1
ATOM 689 C CA . ALA A 1 88 ? -11.406 3.513 9.984 1.00 97.00 88 ALA A CA 1
ATOM 690 C C . ALA A 1 88 ? -10.255 4.094 10.824 1.00 97.00 88 ALA A C 1
ATOM 692 O O . ALA A 1 88 ? -10.143 5.312 10.934 1.00 97.00 88 ALA A O 1
ATOM 693 N N . LEU A 1 89 ? -9.408 3.243 11.409 1.00 96.50 89 LEU A N 1
ATOM 694 C CA . LEU A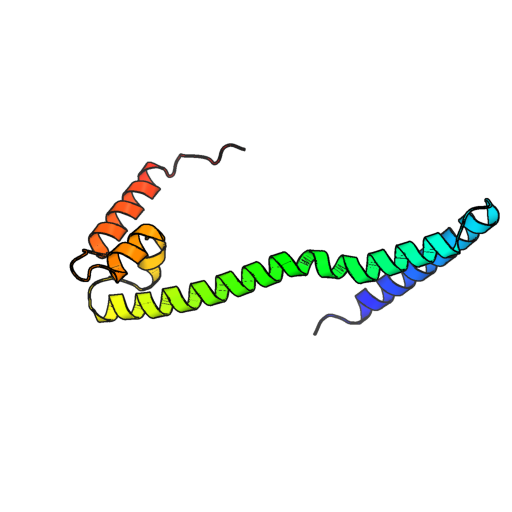 1 89 ? -8.332 3.654 12.304 1.00 96.50 89 LEU A CA 1
ATOM 695 C C . LEU A 1 89 ? -7.107 4.148 11.530 1.00 96.50 89 LEU A C 1
ATOM 697 O O . LEU A 1 89 ? -6.754 3.644 10.464 1.00 96.50 89 LEU A O 1
ATOM 701 N N . THR A 1 90 ? -6.417 5.128 12.104 1.00 95.12 90 THR A N 1
ATOM 702 C CA . THR A 1 90 ? -5.111 5.584 11.617 1.00 95.12 90 THR A CA 1
ATOM 703 C C . THR A 1 90 ? -3.979 4.726 12.190 1.00 95.12 90 THR A C 1
ATOM 705 O O . THR A 1 90 ? -4.141 4.042 13.199 1.00 95.12 90 THR A O 1
ATOM 708 N N . LEU A 1 91 ? -2.776 4.814 11.610 1.00 92.88 91 LEU A N 1
ATOM 709 C CA . LEU A 1 91 ? -1.585 4.175 12.193 1.00 92.88 91 LEU A CA 1
ATOM 710 C C . LEU A 1 91 ? -1.274 4.678 13.613 1.00 92.88 91 LEU A C 1
ATOM 712 O O . LEU A 1 91 ? -0.699 3.939 14.406 1.00 92.88 91 LEU A O 1
ATOM 716 N N . HIS A 1 92 ? -1.636 5.924 13.931 1.00 95.31 92 HIS A N 1
ATOM 717 C CA . HIS A 1 92 ? -1.495 6.468 15.280 1.00 95.31 92 HIS A CA 1
ATOM 718 C C . HIS A 1 92 ? -2.471 5.795 16.253 1.00 95.31 92 HIS A C 1
ATOM 720 O O . HIS A 1 92 ? -2.055 5.365 17.324 1.00 95.31 92 HIS A O 1
ATOM 726 N N . ASP A 1 93 ? -3.736 5.634 15.857 1.00 95.75 93 ASP A N 1
ATOM 727 C CA . ASP A 1 93 ? -4.738 4.931 16.668 1.00 95.75 93 ASP A CA 1
ATOM 728 C C . ASP A 1 93 ? -4.311 3.483 16.932 1.00 95.75 93 ASP A C 1
ATOM 730 O O . ASP A 1 93 ? -4.346 3.025 18.067 1.00 95.75 93 ASP A O 1
ATOM 734 N N . LEU A 1 94 ? -3.819 2.780 15.905 1.00 93.12 94 LEU A N 1
ATOM 735 C CA . LEU A 1 94 ? -3.338 1.403 16.053 1.00 93.12 94 LEU A CA 1
ATOM 736 C C . LEU A 1 94 ? -2.148 1.288 17.019 1.00 93.12 94 LEU A C 1
ATOM 738 O O . LEU A 1 94 ? -2.052 0.301 17.745 1.00 93.12 94 LEU A O 1
ATOM 742 N N . ARG A 1 95 ? -1.256 2.289 17.066 1.00 94.00 95 ARG A N 1
ATOM 743 C CA . ARG A 1 95 ? -0.181 2.337 18.073 1.00 94.00 95 ARG A CA 1
ATOM 744 C C . ARG A 1 95 ? -0.744 2.533 19.476 1.00 94.00 95 ARG A C 1
ATOM 746 O O . ARG A 1 95 ? -0.361 1.786 20.364 1.00 94.00 95 ARG A O 1
ATOM 753 N N . ALA A 1 96 ? -1.689 3.454 19.657 1.00 94.81 96 ALA A N 1
ATOM 754 C CA . ALA A 1 96 ? -2.329 3.672 20.953 1.00 94.81 96 ALA A CA 1
ATOM 755 C C . ALA A 1 96 ? -3.046 2.408 21.460 1.00 94.81 96 ALA A C 1
ATOM 757 O O . ALA A 1 96 ? -2.872 2.026 22.608 1.00 94.81 96 ALA A O 1
ATOM 758 N N . VAL A 1 97 ? -3.777 1.704 20.589 1.00 94.00 97 VAL A N 1
ATOM 759 C CA . VAL A 1 97 ? -4.469 0.445 20.930 1.00 94.00 97 VAL A CA 1
ATOM 760 C C . VAL A 1 97 ? -3.503 -0.678 21.319 1.00 94.00 97 VAL A C 1
ATOM 762 O O . VAL A 1 97 ? -3.854 -1.527 22.141 1.00 94.00 97 VAL A O 1
ATOM 765 N N . ARG A 1 98 ? -2.308 -0.703 20.714 1.00 92.00 98 ARG A N 1
ATOM 766 C CA . ARG A 1 98 ? -1.232 -1.642 21.059 1.00 92.00 98 ARG A CA 1
ATOM 767 C C . ARG A 1 98 ? -0.598 -1.297 22.406 1.00 92.00 98 ARG A C 1
ATOM 769 O O . ARG A 1 98 ? -0.313 -2.206 23.178 1.00 92.00 98 ARG A O 1
ATOM 776 N N . ASP A 1 99 ? -0.345 -0.015 22.647 1.00 94.94 99 ASP A N 1
ATOM 777 C CA . ASP A 1 99 ? 0.400 0.458 23.816 1.00 94.94 99 ASP A CA 1
ATOM 778 C C . ASP A 1 99 ? -0.485 0.524 25.078 1.00 94.94 99 ASP A C 1
ATOM 780 O O . ASP A 1 99 ? 0.027 0.380 26.186 1.00 94.94 99 ASP A O 1
ATOM 784 N N . ASP A 1 100 ? -1.806 0.673 24.919 1.00 94.38 100 ASP A N 1
ATOM 785 C CA . ASP A 1 100 ? -2.780 0.720 26.010 1.00 94.38 100 ASP A CA 1
ATOM 786 C C . ASP A 1 100 ? -4.041 -0.124 25.715 1.00 94.38 100 ASP A C 1
ATOM 788 O O . ASP A 1 100 ? -4.847 0.141 24.813 1.00 94.38 100 ASP A O 1
ATOM 792 N N . ALA A 1 101 ? -4.244 -1.160 26.534 1.00 89.69 101 ALA A N 1
ATOM 793 C CA . ALA A 1 101 ? -5.404 -2.043 26.455 1.00 89.69 101 ALA A CA 1
ATOM 794 C C . ALA A 1 101 ? -6.719 -1.372 26.904 1.00 89.69 101 ALA A C 1
ATOM 796 O O . ALA A 1 101 ? -7.790 -1.857 26.535 1.00 89.69 101 ALA A O 1
ATOM 797 N N . GLY A 1 102 ? -6.650 -0.269 27.658 1.00 93.31 102 GLY A N 1
ATOM 798 C CA . GLY A 1 102 ? -7.800 0.504 28.133 1.00 93.31 102 GLY A CA 1
ATOM 799 C C . GLY A 1 102 ? -8.436 1.407 27.074 1.00 93.31 102 GLY A C 1
ATOM 800 O O . GLY A 1 102 ? -9.544 1.900 27.276 1.00 93.31 102 GLY A O 1
ATOM 801 N N . VAL A 1 103 ? -7.779 1.597 25.926 1.00 96.00 103 VAL A N 1
ATOM 802 C CA . VAL A 1 103 ? -8.312 2.397 24.816 1.00 96.00 103 VAL A CA 1
ATOM 803 C C . VAL A 1 103 ? -9.617 1.792 24.290 1.00 96.00 103 VAL A C 1
ATOM 805 O O . VAL A 1 103 ? -9.648 0.627 23.868 1.00 96.00 103 VAL A O 1
ATOM 808 N N . ASP A 1 104 ? -10.677 2.604 24.246 1.00 96.62 104 ASP A N 1
ATOM 809 C CA . ASP A 1 104 ? -11.940 2.244 23.598 1.00 96.62 104 ASP A CA 1
ATOM 810 C C . ASP A 1 104 ? -11.804 2.349 22.073 1.00 96.62 104 ASP A C 1
ATOM 812 O O . ASP A 1 104 ? -11.919 3.412 21.457 1.00 96.62 104 ASP A O 1
ATOM 816 N N . VAL A 1 105 ? -11.537 1.203 21.451 1.00 97.12 105 VAL A N 1
ATOM 817 C CA . VAL A 1 105 ? -11.321 1.111 20.006 1.00 97.12 105 VAL A CA 1
ATOM 818 C C . VAL A 1 105 ? -12.605 1.406 19.223 1.00 97.12 105 VAL A C 1
ATOM 820 O O . VAL A 1 105 ? -12.530 1.973 18.133 1.00 97.12 105 VAL A O 1
ATOM 823 N N . ARG A 1 106 ? -13.789 1.081 19.763 1.00 97.50 106 ARG A N 1
ATOM 824 C CA . ARG A 1 106 ? -15.065 1.355 19.080 1.00 97.50 106 ARG A CA 1
ATOM 825 C C . ARG A 1 106 ? -15.347 2.846 19.048 1.00 97.50 106 ARG A C 1
ATOM 827 O O . ARG A 1 106 ? -15.714 3.354 17.989 1.00 97.50 106 ARG A O 1
ATOM 834 N N . ALA A 1 107 ? -15.099 3.550 20.153 1.00 97.38 107 ALA A N 1
ATOM 835 C CA . ALA A 1 107 ? -15.194 5.007 20.187 1.00 97.38 107 ALA A CA 1
ATOM 836 C C . ALA A 1 107 ? -14.278 5.652 19.131 1.00 97.38 107 ALA A C 1
ATOM 838 O O . ALA A 1 107 ? -14.741 6.467 18.332 1.00 97.38 107 ALA A O 1
ATOM 839 N N . LEU A 1 108 ? -13.019 5.199 19.026 1.00 97.50 108 LEU A N 1
ATOM 840 C CA . LEU A 1 108 ? -12.093 5.677 17.991 1.00 97.50 108 LEU A CA 1
ATOM 841 C C . LEU A 1 108 ? -12.624 5.443 16.570 1.00 97.50 108 LEU A C 1
ATOM 843 O O . LEU A 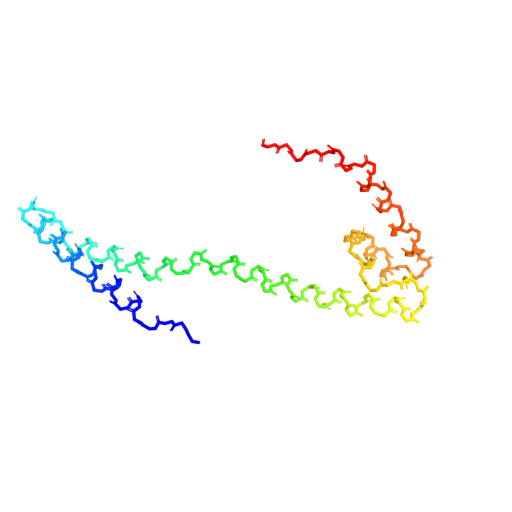1 108 ? -12.561 6.342 15.732 1.00 97.50 108 LEU A O 1
ATOM 847 N N . VAL A 1 109 ? -13.167 4.258 16.275 1.00 98.00 109 VAL A N 1
ATOM 848 C CA . VAL A 1 109 ? -13.753 3.963 14.956 1.00 98.00 109 VAL A CA 1
ATOM 849 C C . VAL A 1 109 ? -14.885 4.936 14.623 1.00 98.00 109 VAL A C 1
ATOM 851 O O . VAL A 1 109 ? -14.923 5.460 13.504 1.00 98.00 109 VAL A O 1
ATOM 854 N N . GLN A 1 110 ? -15.792 5.193 15.571 1.00 97.75 110 GLN A N 1
ATOM 855 C CA . GLN A 1 110 ? -16.907 6.119 15.360 1.00 97.75 110 GLN A CA 1
ATOM 856 C C . GLN A 1 110 ? -16.410 7.547 15.122 1.00 97.75 110 GLN A C 1
ATOM 858 O O . GLN A 1 110 ? -16.830 8.187 14.154 1.00 97.75 110 GLN A O 1
ATOM 863 N N . ASP A 1 111 ? -15.441 8.011 15.911 1.00 97.62 111 ASP A N 1
ATOM 864 C CA . ASP A 1 111 ? -14.844 9.339 15.755 1.00 97.62 111 ASP A CA 1
ATOM 865 C C . ASP A 1 111 ? -14.188 9.524 14.382 1.00 97.62 111 ASP A C 1
ATOM 867 O O . ASP A 1 111 ? -14.372 10.556 13.722 1.00 97.62 111 ASP A O 1
ATOM 871 N N . ARG A 1 112 ? -13.452 8.513 13.902 1.00 96.94 112 ARG A N 1
ATOM 872 C CA . ARG A 1 112 ? -12.800 8.555 12.584 1.00 96.94 112 ARG A CA 1
ATOM 873 C C . ARG A 1 112 ? -13.801 8.525 11.434 1.00 96.94 112 ARG A C 1
ATOM 875 O O . ARG A 1 112 ? -13.611 9.248 10.453 1.00 96.94 112 ARG A O 1
ATOM 882 N N . ARG A 1 113 ? -14.883 7.749 11.551 1.00 96.50 113 ARG A N 1
ATOM 883 C CA . ARG A 1 113 ? -15.983 7.752 10.570 1.00 96.50 113 ARG A CA 1
ATOM 884 C C . ARG A 1 113 ? -16.673 9.107 10.524 1.00 96.50 113 ARG A C 1
ATOM 886 O O . ARG A 1 113 ? -16.750 9.694 9.451 1.00 96.50 113 ARG A O 1
ATOM 893 N N . ALA A 1 114 ? -17.043 9.655 11.679 1.00 96.56 114 ALA A N 1
ATOM 894 C CA . ALA A 1 114 ? -17.658 10.973 11.768 1.00 96.56 114 ALA A CA 1
ATOM 895 C C . ALA A 1 114 ? -16.750 12.068 11.187 1.00 96.56 114 ALA A C 1
ATOM 897 O O . ALA A 1 114 ? -17.215 12.951 10.467 1.00 96.56 114 ALA A O 1
ATOM 898 N N . TYR A 1 115 ? -15.439 12.009 11.449 1.00 94.94 115 TYR A N 1
ATOM 899 C CA . TYR A 1 115 ? -14.478 12.912 10.818 1.00 94.94 115 TY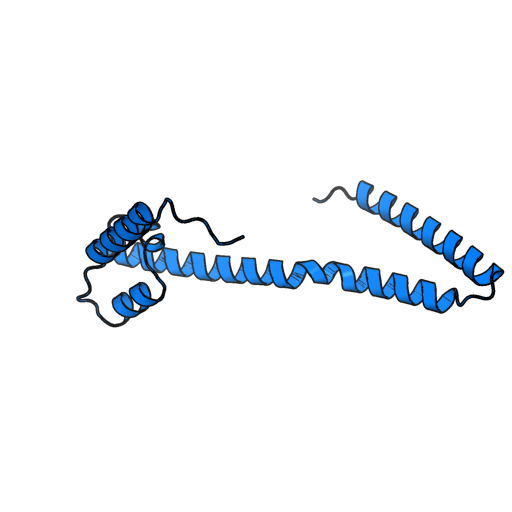R A CA 1
ATOM 900 C C . TYR A 1 115 ? -14.479 12.772 9.291 1.00 94.94 115 TYR A C 1
ATOM 902 O O . TYR A 1 115 ? -14.575 13.783 8.596 1.00 94.94 115 TYR A O 1
ATOM 910 N N . ARG A 1 116 ? -14.400 11.548 8.759 1.00 92.81 116 ARG A N 1
ATOM 911 C CA . ARG A 1 116 ? -14.427 11.304 7.311 1.00 92.81 116 ARG A CA 1
ATOM 912 C C . ARG A 1 116 ? -15.715 11.823 6.676 1.00 92.81 116 ARG A C 1
ATOM 914 O O . ARG A 1 116 ? -15.643 12.482 5.646 1.00 92.81 116 ARG A O 1
ATOM 921 N N . ASP A 1 117 ? -16.859 11.577 7.303 1.00 94.69 117 ASP A N 1
ATOM 922 C CA . ASP A 1 117 ? -18.169 11.955 6.771 1.00 94.69 117 ASP A CA 1
ATOM 923 C C . ASP A 1 117 ? -18.340 13.483 6.757 1.00 94.69 117 ASP A C 1
ATOM 925 O O . ASP A 1 117 ? -18.749 14.052 5.744 1.00 94.69 117 ASP A O 1
ATOM 929 N N . ARG A 1 118 ? -17.900 14.179 7.819 1.00 95.06 118 ARG A N 1
ATOM 930 C CA . ARG A 1 118 ? -17.838 15.655 7.845 1.00 95.06 118 ARG A CA 1
ATOM 931 C C . ARG A 1 118 ? -16.958 16.221 6.729 1.00 95.06 118 ARG A C 1
ATOM 933 O O . ARG A 1 118 ? -17.271 17.274 6.182 1.00 95.06 118 ARG A O 1
ATOM 940 N N . ASN A 1 119 ? -15.882 15.523 6.373 1.00 93.69 119 ASN A N 1
ATOM 941 C CA . ASN A 1 119 ? -14.929 15.940 5.343 1.00 93.69 119 ASN A CA 1
ATOM 942 C C . ASN A 1 119 ? -15.190 15.300 3.969 1.00 93.69 119 ASN A C 1
ATOM 944 O O . ASN A 1 119 ? -14.367 15.450 3.070 1.00 93.69 119 ASN A O 1
ATOM 948 N N . ALA A 1 120 ? -16.326 14.628 3.754 1.00 91.19 120 ALA A N 1
ATOM 949 C CA . ALA A 1 120 ? -16.610 13.942 2.488 1.00 91.19 120 ALA A CA 1
ATOM 950 C C . ALA A 1 120 ? -16.686 14.898 1.280 1.00 91.19 120 ALA A C 1
ATOM 952 O O . ALA A 1 120 ? -16.492 14.488 0.137 1.00 91.19 120 ALA A O 1
ATOM 953 N N . HIS A 1 121 ? -16.951 16.182 1.535 1.00 91.12 121 HIS A N 1
ATOM 954 C CA . HIS A 1 121 ? -16.975 17.243 0.530 1.00 91.12 121 HIS A CA 1
ATOM 955 C C . HIS A 1 121 ? -15.573 17.742 0.136 1.00 91.12 121 HIS A C 1
ATOM 957 O O . HIS A 1 121 ? -15.425 18.381 -0.910 1.00 91.12 121 HIS A O 1
ATOM 963 N N . ALA A 1 122 ? -14.547 17.475 0.953 1.00 88.50 122 ALA A N 1
ATOM 964 C CA . ALA A 1 122 ? -13.188 17.922 0.693 1.00 88.50 122 ALA A CA 1
ATOM 965 C C . ALA A 1 122 ? -12.621 17.188 -0.529 1.00 88.50 122 ALA A C 1
ATOM 967 O O . ALA A 1 122 ? -12.601 15.959 -0.600 1.00 88.50 122 ALA A O 1
ATOM 968 N N . ARG A 1 123 ? -12.144 17.954 -1.511 1.00 84.00 123 ARG A N 1
ATOM 969 C CA . ARG A 1 123 ? -11.456 17.418 -2.687 1.00 84.00 123 ARG A CA 1
ATOM 970 C C . ARG A 1 123 ? -9.957 17.556 -2.496 1.00 84.00 123 ARG A C 1
ATOM 972 O O . ARG A 1 123 ? -9.487 18.572 -1.993 1.00 84.00 123 ARG A O 1
ATOM 979 N N . TRP A 1 124 ? -9.216 16.550 -2.947 1.00 74.69 124 TRP A N 1
ATOM 980 C CA . TRP A 1 124 ? -7.768 16.659 -3.047 1.00 74.69 124 TRP A CA 1
ATOM 981 C C . TRP A 1 124 ? -7.416 17.861 -3.944 1.00 74.69 124 TRP A C 1
ATOM 983 O O . TRP A 1 124 ? -7.995 17.964 -5.035 1.00 74.69 124 TRP A O 1
ATOM 993 N N . PRO A 1 125 ? -6.528 18.775 -3.511 1.00 73.94 125 PRO A N 1
ATOM 994 C CA . PRO A 1 125 ? -6.052 19.846 -4.375 1.00 73.94 125 PRO A CA 1
ATOM 995 C C . PRO A 1 125 ? -5.362 19.207 -5.584 1.00 73.94 125 PRO A C 1
ATOM 997 O O . PRO A 1 125 ? -4.449 18.398 -5.423 1.00 73.94 125 PRO A O 1
ATOM 1000 N N . LYS A 1 126 ? -5.891 19.482 -6.778 1.00 64.19 126 LYS A N 1
ATOM 1001 C CA . LYS A 1 126 ? -5.361 18.943 -8.034 1.00 64.19 126 LYS A CA 1
ATOM 1002 C C . LYS A 1 126 ? -3.980 19.499 -8.340 1.00 64.19 126 LYS A C 1
ATOM 1004 O O . LYS A 1 126 ? -3.781 20.704 -8.081 1.00 64.19 126 LYS A O 1
#

Sequence (126 aa):
ARPRGLAAAAVRKREAAVERLSAWLSAGGGDAELFRSRVQHYHALFRYRESPKYLIIKLVDLCRREVMAQAEGLVRAGRLDAPGDVWALTLHDLRAVRDDAGVDVRALVQDRRAYRDRNAHARWPK

Secondary structure (DSSP, 8-state):
---HHHHHHHHHHHHHHHHHHHHHHHHTT--HHHHHHHHHHHHHHHGGGGHHHHHHHHHHHHHHHHHHHHHHHHHHTTS-SSGGGGGGS-HHHHHHHHH-TTS-HHHHHHHHHHHHHHTTTPPPP-

Radius of gyration: 27.05 Å; chains: 1; bounding box: 46×38×73 Å

pLDDT: mean 91.82, std 10.66, range [44.44, 98.06]